Protein AF-A0A9X9LQ85-F1 (afdb_monomer_lite)

Structure (mmCIF, N/CA/C/O backbone):
data_AF-A0A9X9LQ85-F1
#
_entry.id   AF-A0A9X9LQ85-F1
#
loop_
_atom_site.group_PDB
_atom_site.id
_atom_site.type_symbol
_atom_site.label_atom_id
_atom_site.label_alt_id
_atom_site.label_comp_id
_atom_site.label_asym_id
_atom_site.label_entity_id
_atom_site.label_seq_id
_atom_site.pdbx_PDB_ins_code
_atom_site.Cartn_x
_atom_site.Cartn_y
_atom_site.Cartn_z
_atom_site.occupancy
_atom_site.B_iso_or_equiv
_atom_site.auth_seq_id
_atom_site.auth_comp_id
_atom_site.auth_asym_id
_atom_site.auth_atom_id
_atom_site.pdbx_PDB_model_num
ATOM 1 N N . VAL A 1 1 ? -3.847 10.519 14.327 1.00 77.12 1 VAL A N 1
ATOM 2 C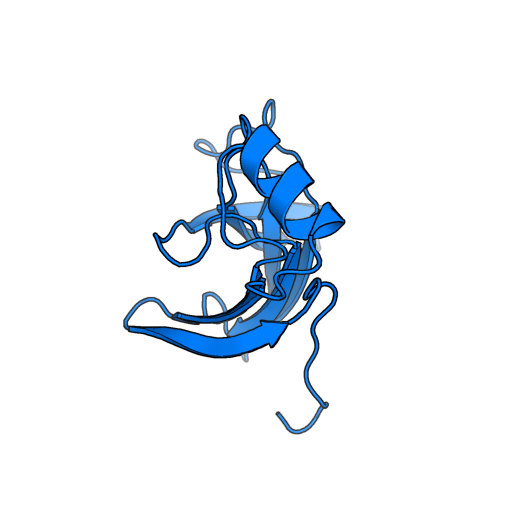 CA . VAL A 1 1 ? -3.578 9.064 14.270 1.00 77.12 1 VAL A CA 1
ATOM 3 C C . VAL A 1 1 ? -3.237 8.595 15.670 1.00 77.12 1 VAL A C 1
ATOM 5 O O . VAL A 1 1 ? -2.527 9.309 16.369 1.00 77.12 1 VAL A O 1
ATOM 8 N N . ILE A 1 2 ? -3.770 7.455 16.096 1.00 85.31 2 ILE A N 1
ATOM 9 C CA . ILE A 1 2 ? -3.487 6.839 17.394 1.00 85.31 2 ILE A CA 1
ATOM 10 C C . ILE A 1 2 ? -2.924 5.427 17.178 1.00 85.31 2 ILE A C 1
ATOM 12 O O . ILE A 1 2 ? -3.292 4.748 16.224 1.00 85.31 2 ILE A O 1
ATOM 16 N N . GLY A 1 3 ? -2.003 5.002 18.041 1.00 75.31 3 GLY A N 1
ATOM 17 C CA . GLY A 1 3 ? -1.308 3.714 17.939 1.00 75.31 3 GLY A CA 1
ATOM 18 C C . GLY A 1 3 ? 0.111 3.828 18.489 1.00 75.31 3 GLY A C 1
ATOM 19 O O . GLY A 1 3 ? 0.890 4.652 18.019 1.00 75.31 3 GLY A O 1
ATOM 20 N N . SER A 1 4 ? 0.449 3.031 19.505 1.00 67.38 4 SER A N 1
ATOM 21 C CA . SER A 1 4 ? 1.708 3.182 20.259 1.00 67.38 4 SER A CA 1
ATOM 22 C C . SER A 1 4 ? 2.966 2.883 19.443 1.00 67.38 4 SER A C 1
ATOM 24 O O . SER A 1 4 ? 4.047 3.332 19.805 1.00 67.38 4 SER A O 1
ATOM 26 N N . ASN A 1 5 ? 2.826 2.119 18.358 1.00 80.06 5 ASN A N 1
ATOM 27 C CA . ASN A 1 5 ? 3.940 1.627 17.548 1.00 80.06 5 ASN A CA 1
ATOM 28 C C . ASN A 1 5 ? 4.008 2.290 16.164 1.00 80.06 5 ASN A C 1
ATOM 30 O O . ASN A 1 5 ? 4.827 1.892 15.339 1.00 80.06 5 ASN A O 1
ATOM 34 N N . PHE A 1 6 ? 3.142 3.270 15.901 1.00 90.56 6 PHE A N 1
ATOM 35 C CA . PHE A 1 6 ? 3.133 4.009 14.649 1.00 90.56 6 PHE A CA 1
ATOM 36 C C . PHE A 1 6 ? 4.014 5.253 14.767 1.00 90.56 6 PHE A C 1
ATOM 38 O O . PHE A 1 6 ? 3.729 6.154 15.559 1.00 90.56 6 PHE A O 1
ATOM 45 N N . ASP A 1 7 ? 5.082 5.307 13.974 1.00 91.19 7 ASP A N 1
ATOM 46 C CA . ASP A 1 7 ? 5.957 6.473 13.923 1.00 91.19 7 ASP A CA 1
ATOM 47 C C . ASP A 1 7 ? 5.321 7.587 13.086 1.00 91.19 7 ASP A C 1
ATOM 49 O O . ASP A 1 7 ? 5.431 7.637 11.863 1.00 91.19 7 ASP A O 1
ATOM 53 N N . GLN A 1 8 ? 4.653 8.510 13.773 1.00 91.31 8 GLN A N 1
ATOM 54 C CA . GLN A 1 8 ? 4.019 9.664 13.138 1.00 91.31 8 GLN A CA 1
ATOM 55 C C . GLN A 1 8 ? 5.030 10.641 12.530 1.00 91.31 8 GLN A C 1
ATOM 57 O O . GLN A 1 8 ? 4.663 11.399 11.638 1.00 91.31 8 GLN A O 1
ATOM 62 N N . SER A 1 9 ? 6.282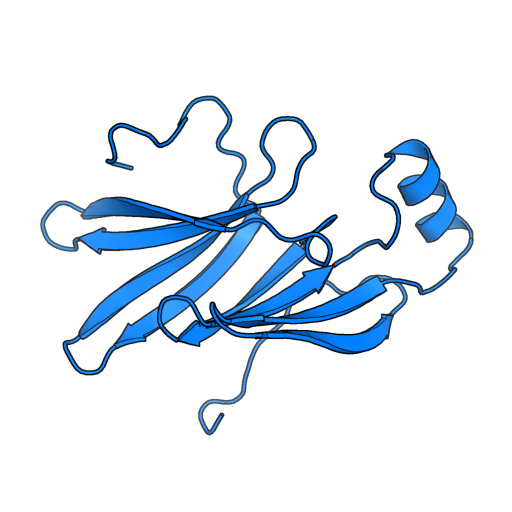 10.652 12.998 1.00 93.44 9 SER A N 1
ATOM 63 C CA . SER A 1 9 ? 7.280 11.625 12.542 1.00 93.44 9 SER A CA 1
ATOM 64 C C . SER A 1 9 ? 7.812 11.325 11.140 1.00 93.44 9 SER A C 1
ATOM 66 O O . SER A 1 9 ? 8.196 12.249 10.426 1.00 93.44 9 SER A O 1
ATOM 68 N N . SER A 1 10 ? 7.781 10.053 10.730 1.00 94.88 10 SER A N 1
ATOM 69 C CA . SER A 1 10 ? 8.165 9.593 9.392 1.00 94.88 10 SER A CA 1
ATOM 70 C C . SER A 1 10 ? 6.965 9.310 8.480 1.00 94.88 10 SER A C 1
ATOM 72 O O . SER A 1 10 ? 7.144 8.797 7.373 1.00 94.88 10 SER A O 1
ATOM 74 N N . PHE A 1 11 ? 5.742 9.645 8.912 1.00 96.31 11 PHE A N 1
ATOM 75 C CA . PHE A 1 11 ? 4.542 9.433 8.109 1.00 96.31 11 PHE A CA 1
ATOM 76 C C . PHE A 1 11 ? 4.507 10.376 6.904 1.00 96.31 11 PHE A C 1
ATOM 78 O O . PHE A 1 11 ? 4.396 11.594 7.038 1.00 96.31 11 PHE A O 1
ATOM 85 N N . ASN A 1 12 ? 4.576 9.781 5.721 1.00 97.50 12 ASN A N 1
ATOM 86 C CA . ASN A 1 12 ? 4.597 10.436 4.426 1.00 97.50 12 ASN A CA 1
ATOM 87 C C . ASN A 1 12 ? 3.576 9.735 3.507 1.00 97.50 12 ASN A C 1
ATOM 89 O O . ASN A 1 12 ? 3.963 8.858 2.726 1.00 97.50 12 ASN A O 1
ATOM 93 N N . PRO A 1 13 ? 2.272 10.031 3.676 1.00 98.00 13 PRO A N 1
ATOM 94 C CA . PRO A 1 13 ? 1.195 9.351 2.965 1.00 98.00 13 PRO A CA 1
ATOM 95 C C . PRO A 1 13 ? 1.157 9.717 1.478 1.00 98.00 13 PRO A C 1
ATOM 97 O O . PRO A 1 13 ? 1.449 10.852 1.103 1.00 98.00 13 PRO A O 1
ATOM 100 N N . HIS A 1 14 ? 0.738 8.761 0.651 1.00 98.38 14 HIS A N 1
ATOM 101 C CA . HIS A 1 14 ? 0.606 8.906 -0.796 1.00 98.38 14 HIS A CA 1
ATOM 102 C C . HIS A 1 14 ? -0.786 8.432 -1.255 1.00 98.38 14 HIS A C 1
ATOM 104 O O . HIS A 1 14 ? -1.771 9.095 -0.930 1.00 98.38 14 HIS A O 1
ATOM 110 N N . GLY A 1 15 ? -0.897 7.311 -1.975 1.00 98.62 15 GLY A N 1
ATOM 111 C CA . GLY A 1 15 ? -2.179 6.700 -2.339 1.00 98.62 15 GLY A CA 1
ATOM 112 C C . GLY A 1 15 ? -2.970 6.143 -1.151 1.00 98.62 15 GLY 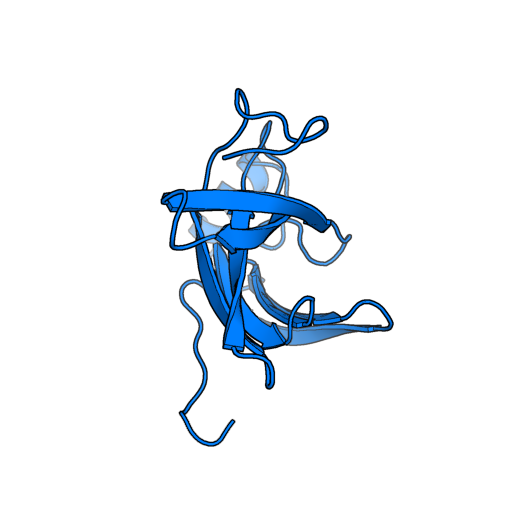A C 1
ATOM 113 O O . GLY A 1 15 ? -2.401 5.794 -0.111 1.00 98.62 15 GLY A O 1
ATOM 114 N N . ILE A 1 16 ? -4.294 6.065 -1.292 1.00 98.81 16 ILE A N 1
ATOM 115 C CA . ILE A 1 16 ? -5.211 5.616 -0.235 1.00 98.81 16 ILE A CA 1
ATOM 116 C C . ILE A 1 16 ? -6.375 4.816 -0.812 1.00 98.81 16 ILE A C 1
ATOM 118 O O . ILE A 1 16 ? -6.873 5.113 -1.891 1.00 98.81 16 ILE A O 1
ATOM 122 N N . SER A 1 17 ? -6.891 3.871 -0.031 1.00 98.88 17 SER A N 1
ATOM 123 C CA . SER A 1 17 ? -8.158 3.202 -0.324 1.00 98.88 17 SER A CA 1
ATOM 124 C C . SER A 1 17 ? -8.898 2.876 0.959 1.00 98.88 17 SER A C 1
ATOM 126 O O . SER A 1 17 ? -8.289 2.603 1.993 1.00 98.88 17 SER A O 1
ATOM 128 N N . THR A 1 18 ? -10.224 2.847 0.886 1.00 98.69 18 THR A N 1
ATOM 129 C CA . THR A 1 18 ? -11.069 2.383 1.987 1.00 98.69 18 THR A CA 1
ATOM 130 C C . THR A 1 18 ? -11.667 1.019 1.690 1.00 98.69 18 THR A C 1
ATOM 132 O O . THR A 1 18 ? -11.912 0.692 0.533 1.00 98.69 18 THR A O 1
ATOM 135 N N . PHE A 1 19 ? -11.956 0.263 2.741 1.00 98.62 19 PHE A N 1
ATOM 136 C CA . PHE A 1 19 ? -12.788 -0.933 2.690 1.00 98.62 19 PHE A CA 1
ATOM 137 C C . PHE A 1 19 ? -13.779 -0.878 3.853 1.00 98.62 19 PHE A C 1
ATOM 139 O O . PHE A 1 19 ? -13.374 -0.638 4.991 1.00 98.62 19 PHE A O 1
ATOM 146 N N . THR A 1 20 ? -15.063 -1.076 3.570 1.00 98.44 20 THR A N 1
ATOM 147 C CA . THR A 1 20 ? -16.107 -1.166 4.595 1.00 98.44 20 THR A CA 1
ATOM 148 C C . THR A 1 20 ? -16.491 -2.626 4.744 1.00 98.44 20 THR A C 1
ATOM 150 O O . THR A 1 20 ? -16.949 -3.238 3.782 1.00 98.44 20 THR A O 1
ATOM 153 N N . ASP A 1 21 ? -16.269 -3.173 5.933 1.00 97.19 21 ASP A N 1
ATOM 154 C CA . ASP A 1 21 ? -16.586 -4.565 6.242 1.00 97.19 21 ASP A CA 1
ATOM 155 C C . ASP A 1 21 ? -18.087 -4.749 6.535 1.00 97.19 21 ASP A C 1
ATOM 157 O O . ASP A 1 21 ? -18.830 -3.777 6.696 1.00 97.19 21 ASP A O 1
ATOM 161 N N . GLU A 1 22 ? -18.547 -5.997 6.619 1.00 97.12 22 GLU A N 1
ATOM 162 C CA . GLU A 1 22 ? -19.961 -6.338 6.846 1.00 97.12 22 GLU A CA 1
ATOM 163 C C . GLU A 1 22 ? -20.513 -5.765 8.165 1.00 97.12 22 GLU A C 1
ATOM 165 O O . GLU A 1 22 ? -21.705 -5.475 8.281 1.00 97.12 22 GLU A O 1
ATOM 170 N N . ASP A 1 23 ? -19.643 -5.560 9.158 1.00 97.19 23 ASP A N 1
ATOM 171 C CA . ASP A 1 23 ? -19.977 -4.952 10.449 1.00 97.19 23 ASP A CA 1
ATOM 172 C C . ASP A 1 23 ? -19.978 -3.407 10.424 1.00 97.19 23 ASP A C 1
ATOM 174 O O . ASP A 1 23 ? -20.175 -2.772 11.461 1.00 97.19 23 ASP A O 1
ATOM 178 N N . ASN A 1 24 ? -19.811 -2.796 9.245 1.00 97.38 24 ASN A N 1
ATOM 179 C CA . ASN A 1 24 ? -19.610 -1.362 9.007 1.00 97.38 24 ASN A CA 1
ATOM 180 C C . ASN A 1 24 ? -18.296 -0.792 9.566 1.00 97.38 24 ASN A C 1
ATOM 182 O O . ASN A 1 24 ? -18.118 0.429 9.592 1.00 97.38 24 ASN A O 1
ATOM 186 N N . THR A 1 25 ? -17.343 -1.631 9.983 1.00 98.25 25 THR A N 1
ATOM 187 C CA . THR A 1 25 ? -15.992 -1.158 10.283 1.00 98.25 25 THR A CA 1
ATOM 188 C C . THR A 1 25 ? -15.368 -0.601 9.004 1.00 98.25 25 THR A C 1
ATOM 190 O O . THR A 1 25 ? -15.244 -1.291 7.993 1.00 98.25 25 THR A O 1
ATOM 193 N N . VAL A 1 26 ? -14.941 0.662 9.059 1.00 98.62 26 VAL A N 1
ATOM 194 C CA . VAL A 1 26 ? -14.226 1.316 7.962 1.00 98.62 26 VAL A CA 1
ATOM 195 C C . VAL A 1 26 ? -12.727 1.159 8.175 1.00 98.62 26 VAL A C 1
ATOM 197 O O . VAL A 1 26 ? -12.152 1.686 9.134 1.00 98.62 26 VAL A O 1
ATOM 200 N N . TYR A 1 27 ? -12.091 0.455 7.250 1.00 98.69 27 TYR A N 1
ATOM 201 C CA . TYR A 1 27 ? -10.647 0.367 7.137 1.00 98.69 27 TYR A CA 1
ATOM 202 C C . TYR A 1 27 ? -10.146 1.402 6.137 1.00 98.69 27 TYR A C 1
ATOM 204 O O . TYR A 1 27 ? -10.713 1.564 5.058 1.00 98.69 27 TYR A O 1
ATOM 212 N N . LEU A 1 28 ? -9.069 2.090 6.497 1.00 98.75 28 LEU A N 1
ATOM 213 C CA . LEU A 1 28 ? -8.323 2.976 5.616 1.00 98.75 28 LEU A CA 1
ATOM 214 C C . LEU A 1 28 ? -6.932 2.381 5.433 1.00 98.75 28 LEU A C 1
ATOM 216 O O . LEU A 1 28 ? -6.180 2.249 6.397 1.00 98.75 28 LEU A O 1
ATOM 220 N N . LEU A 1 29 ? -6.594 2.037 4.199 1.00 98.81 29 LEU A N 1
ATOM 221 C CA . LEU A 1 29 ? -5.259 1.618 3.815 1.00 98.81 29 LEU A CA 1
ATOM 222 C C . LEU A 1 29 ? -4.560 2.814 3.170 1.00 98.81 29 LEU A C 1
ATOM 224 O O . LEU A 1 29 ? -5.144 3.502 2.332 1.00 98.81 29 LEU A O 1
ATOM 228 N N . VAL A 1 30 ? -3.318 3.070 3.570 1.00 98.81 30 VAL A N 1
ATOM 229 C CA . VAL A 1 30 ? -2.546 4.237 3.124 1.00 98.81 30 VAL A CA 1
ATOM 230 C C . VAL A 1 30 ? -1.169 3.795 2.668 1.00 98.81 30 VAL A C 1
ATOM 232 O O . VAL A 1 30 ? -0.407 3.243 3.459 1.00 98.81 30 VAL A O 1
ATOM 235 N N . VAL A 1 31 ? -0.818 4.071 1.417 1.00 98.81 31 VAL A N 1
ATOM 236 C CA . VAL A 1 31 ? 0.571 4.001 0.960 1.00 98.81 31 VAL A CA 1
ATOM 237 C C . VAL A 1 31 ? 1.381 5.043 1.723 1.00 98.81 31 VAL A C 1
ATOM 239 O O . VAL A 1 31 ? 0.979 6.200 1.822 1.00 98.81 31 VAL A O 1
ATOM 242 N N . ASN A 1 32 ? 2.521 4.639 2.272 1.00 98.50 32 ASN A N 1
ATOM 243 C CA . ASN A 1 32 ? 3.382 5.487 3.082 1.00 98.50 32 ASN A CA 1
ATOM 244 C C . ASN A 1 32 ? 4.853 5.313 2.676 1.00 98.50 32 ASN A C 1
ATOM 246 O O . ASN A 1 32 ? 5.292 4.206 2.347 1.00 98.50 32 ASN A O 1
ATOM 250 N N . HIS A 1 33 ? 5.622 6.403 2.735 1.00 97.19 33 HIS A N 1
ATOM 251 C CA . HIS A 1 33 ? 7.025 6.437 2.317 1.00 97.19 33 HIS A CA 1
ATOM 252 C C . HIS A 1 33 ? 8.013 6.881 3.412 1.00 97.19 33 HIS A C 1
ATOM 254 O O . HIS A 1 33 ? 8.677 7.915 3.257 1.00 97.19 33 HIS A O 1
ATOM 260 N N . PRO A 1 34 ? 8.158 6.119 4.512 1.00 95.75 34 PRO A N 1
ATOM 261 C CA . PRO A 1 34 ? 9.101 6.452 5.573 1.00 95.75 34 PRO A CA 1
ATOM 262 C C . PRO A 1 34 ? 10.537 6.148 5.123 1.00 95.75 34 PRO A C 1
ATOM 264 O O . PRO A 1 34 ? 10.831 5.042 4.660 1.00 95.75 34 PRO A O 1
ATOM 267 N N . ASP A 1 35 ? 11.449 7.110 5.268 1.00 91.00 35 ASP A N 1
ATOM 268 C CA . ASP A 1 35 ? 12.887 6.957 4.981 1.00 91.00 35 ASP A CA 1
ATOM 269 C C . ASP A 1 35 ? 13.200 6.302 3.618 1.00 91.00 35 ASP A C 1
ATOM 271 O O . ASP A 1 35 ? 14.002 5.367 3.530 1.00 91.00 35 ASP A O 1
ATOM 275 N N . PHE A 1 36 ? 12.545 6.766 2.546 1.00 86.50 36 PHE A N 1
ATOM 276 C CA . PHE A 1 36 ? 12.679 6.245 1.171 1.00 86.50 36 PHE A CA 1
ATOM 277 C C . PHE A 1 36 ? 12.245 4.782 0.967 1.00 86.50 36 PHE A C 1
ATOM 279 O O . PHE A 1 36 ? 12.547 4.191 -0.073 1.00 86.50 36 PHE A O 1
ATOM 286 N N . LYS A 1 37 ? 11.545 4.183 1.933 1.00 93.62 37 LYS A N 1
ATOM 287 C CA . LYS A 1 37 ? 10.894 2.872 1.787 1.00 93.62 37 LYS A CA 1
ATOM 288 C C . LYS A 1 37 ? 9.459 3.061 1.299 1.00 93.62 37 LYS A C 1
ATOM 290 O O . LYS A 1 37 ? 8.974 4.183 1.228 1.00 93.62 37 LYS A O 1
ATOM 295 N N . SER A 1 38 ? 8.782 1.958 1.003 1.00 96.94 38 SER A N 1
ATOM 296 C CA . SER A 1 38 ? 7.345 1.939 0.727 1.00 96.94 38 SER A CA 1
ATOM 297 C C . SER A 1 38 ? 6.664 0.940 1.651 1.00 96.94 38 SER A C 1
ATOM 299 O O . SER A 1 38 ? 7.171 -0.166 1.874 1.00 96.94 38 SER A O 1
ATOM 301 N N . THR A 1 39 ? 5.542 1.347 2.226 1.00 98.06 39 THR A N 1
ATOM 302 C CA . THR A 1 39 ? 4.720 0.546 3.134 1.00 98.06 39 THR A CA 1
ATOM 303 C C . THR A 1 39 ? 3.244 0.797 2.833 1.00 98.06 39 THR A C 1
ATOM 305 O O . THR A 1 39 ? 2.899 1.797 2.205 1.00 98.06 39 THR A O 1
ATOM 308 N N . VAL A 1 40 ? 2.372 -0.107 3.278 1.00 98.62 40 VAL A N 1
ATOM 309 C CA . VAL A 1 40 ? 0.936 0.178 3.399 1.00 98.62 40 VAL A CA 1
ATOM 310 C C . VAL A 1 40 ? 0.583 0.176 4.876 1.00 98.62 40 VAL A C 1
ATOM 312 O O . VAL A 1 40 ? 0.816 -0.808 5.574 1.00 98.62 40 VAL A O 1
ATOM 315 N N . GLU A 1 41 ? 0.046 1.279 5.365 1.00 98.44 41 GLU A N 1
ATOM 316 C CA . GLU A 1 41 ? -0.431 1.419 6.732 1.00 98.44 41 GLU A CA 1
ATOM 317 C C . GLU A 1 41 ? -1.928 1.124 6.766 1.00 98.44 41 GLU A C 1
ATOM 319 O O . GLU A 1 41 ? -2.712 1.774 6.076 1.00 98.44 41 GLU A O 1
ATOM 324 N N . LEU A 1 42 ? -2.319 0.135 7.564 1.00 98.31 42 LEU A N 1
ATOM 325 C CA . LEU A 1 42 ? -3.712 -0.190 7.820 1.00 98.31 42 LEU A CA 1
ATOM 326 C C . LEU A 1 42 ? -4.193 0.566 9.051 1.00 98.31 42 LEU A C 1
ATOM 328 O O . LEU A 1 42 ? -3.647 0.402 10.147 1.00 98.31 42 LEU A O 1
ATOM 332 N N . PHE A 1 43 ? -5.275 1.312 8.883 1.00 98.38 43 PHE A N 1
ATOM 333 C CA . PHE A 1 43 ? -5.984 1.980 9.958 1.00 98.38 43 PHE A CA 1
ATOM 334 C C . PHE A 1 43 ? -7.428 1.497 10.045 1.00 98.38 43 PHE A C 1
ATOM 336 O O . PHE A 1 43 ? -8.068 1.233 9.031 1.00 98.38 43 PHE A O 1
ATOM 343 N N . LYS A 1 44 ? -7.968 1.471 11.262 1.00 98.12 44 LYS A N 1
ATOM 344 C CA . LYS A 1 44 ? -9.411 1.517 11.500 1.00 98.12 44 LYS A CA 1
ATOM 345 C C . LYS A 1 44 ? -9.819 2.969 11.723 1.00 98.12 44 LYS A C 1
ATOM 347 O O . LYS A 1 44 ? -9.227 3.654 12.559 1.00 98.12 44 LYS A O 1
ATOM 352 N N . PHE A 1 45 ? -10.820 3.438 10.990 1.00 98.38 45 PHE A N 1
ATOM 353 C CA . PHE A 1 45 ? -11.409 4.752 11.216 1.00 98.38 45 PHE A CA 1
ATOM 354 C C . PHE A 1 45 ? -12.380 4.697 12.398 1.00 98.38 45 PHE A C 1
ATOM 356 O O . PHE A 1 45 ? -13.215 3.796 12.486 1.00 98.38 45 PHE A O 1
ATOM 363 N N . GLN A 1 46 ? -12.245 5.648 13.321 1.00 97.69 46 GLN A N 1
ATOM 364 C CA . GLN A 1 46 ? -13.144 5.816 14.458 1.00 97.69 46 GLN A CA 1
ATOM 365 C C . GLN A 1 46 ? -13.872 7.152 14.308 1.00 97.69 46 GLN A C 1
ATOM 367 O O . GLN A 1 46 ? -13.274 8.221 14.469 1.00 97.69 46 GLN A O 1
ATOM 372 N N . GLU A 1 47 ? -15.145 7.082 13.918 1.00 96.19 47 GLU A N 1
ATOM 373 C CA . GLU A 1 47 ? -15.933 8.249 13.516 1.00 96.19 47 GLU A CA 1
ATOM 374 C C . GLU A 1 47 ? -16.189 9.215 14.679 1.00 96.19 47 GLU A C 1
ATOM 376 O O . GLU A 1 47 ? -15.992 10.423 14.521 1.00 96.19 47 GLU A O 1
ATOM 381 N N . G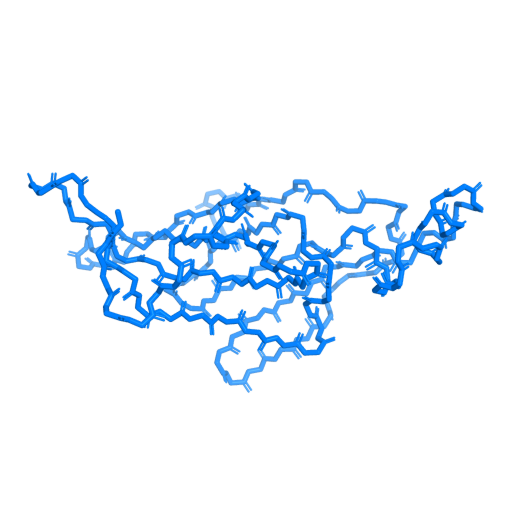LU A 1 48 ? -16.560 8.692 15.853 1.00 96.88 48 GLU A N 1
ATOM 382 C CA . GLU A 1 48 ? -16.870 9.497 17.041 1.00 96.88 48 GLU A CA 1
ATOM 383 C C . GLU A 1 48 ? -15.661 10.334 17.485 1.00 96.88 48 GLU A C 1
ATOM 385 O O . GLU A 1 48 ? -15.774 11.538 17.729 1.00 96.88 48 GLU A O 1
ATOM 390 N N . GLU A 1 49 ? -14.477 9.723 17.518 1.00 96.81 49 GLU A N 1
ATOM 391 C CA . GLU A 1 49 ? -13.225 10.367 17.910 1.00 96.81 49 GLU A CA 1
ATOM 392 C C . GLU A 1 49 ? -12.541 11.120 16.761 1.00 96.81 49 GLU A C 1
ATOM 394 O O . GLU A 1 49 ? -11.533 11.795 16.988 1.00 96.81 49 GLU A O 1
ATOM 399 N N . LYS A 1 50 ? -13.052 10.996 15.526 1.00 96.44 50 LYS A N 1
ATOM 400 C CA . LYS A 1 50 ? -12.413 11.482 14.289 1.00 96.44 50 LYS A CA 1
ATOM 401 C C . LYS A 1 50 ? -10.947 11.065 14.210 1.00 96.44 50 LYS A C 1
ATOM 403 O O . LYS A 1 50 ? -10.056 11.867 13.914 1.00 96.44 50 LYS A O 1
ATOM 408 N N . SER A 1 51 ? -10.694 9.803 14.529 1.00 96.50 51 SER A N 1
ATOM 409 C CA . SER A 1 51 ? -9.350 9.274 14.691 1.00 96.50 51 SER A CA 1
ATOM 410 C C . SER A 1 51 ? -9.093 8.105 13.739 1.00 96.50 51 SER A C 1
ATOM 412 O O . SER A 1 51 ? -10.003 7.478 13.197 1.00 96.50 51 SER A O 1
ATOM 414 N N . LEU A 1 52 ? -7.810 7.844 13.503 1.00 97.75 52 LEU A N 1
ATOM 415 C CA . LEU A 1 52 ? -7.336 6.683 12.762 1.00 97.75 52 LEU A CA 1
ATOM 416 C C . LEU A 1 52 ? -6.516 5.845 13.729 1.00 97.75 52 LEU A C 1
ATOM 418 O O . LEU A 1 52 ? -5.453 6.297 14.167 1.00 97.75 52 LEU A O 1
ATOM 422 N N . LEU A 1 53 ? -7.018 4.661 14.066 1.00 97.31 53 LEU A N 1
ATOM 423 C CA . LEU A 1 53 ? -6.316 3.673 14.871 1.00 97.31 53 LEU A CA 1
ATOM 424 C C . LEU A 1 53 ? -5.418 2.847 13.960 1.00 97.31 53 LEU A C 1
ATOM 426 O O . LEU A 1 53 ? -5.916 2.074 13.146 1.00 97.31 53 LEU A O 1
ATOM 430 N N . HIS A 1 54 ? -4.102 3.005 14.089 1.00 98.00 54 HIS A N 1
ATOM 431 C CA . HIS A 1 54 ? -3.142 2.180 13.358 1.00 98.00 54 HIS A CA 1
ATOM 432 C C . HIS A 1 54 ? -3.216 0.737 13.848 1.00 98.00 54 HIS A C 1
ATOM 434 O O . HIS A 1 54 ? -3.131 0.479 15.049 1.00 98.00 54 HIS A O 1
ATOM 440 N N . LEU A 1 55 ? -3.379 -0.189 12.909 1.00 96.94 55 LEU A N 1
ATOM 441 C CA . LEU A 1 55 ? -3.464 -1.620 13.182 1.00 96.94 55 LEU A CA 1
ATOM 442 C C . LEU A 1 55 ? -2.198 -2.348 12.740 1.00 96.94 55 LEU A C 1
ATOM 444 O O . LEU A 1 55 ? -1.733 -3.254 13.433 1.00 96.94 55 LEU A O 1
ATOM 448 N N . LYS A 1 56 ? -1.651 -1.985 11.573 1.00 96.69 56 LYS A N 1
ATOM 449 C CA . LYS A 1 56 ? -0.574 -2.752 10.945 1.00 96.69 56 LYS A CA 1
ATOM 450 C C . LYS A 1 56 ? 0.210 -1.931 9.933 1.00 96.69 56 LYS A C 1
ATOM 452 O O . LYS A 1 56 ? -0.361 -1.173 9.160 1.00 96.69 56 LYS A O 1
ATOM 457 N N . THR A 1 57 ? 1.516 -2.174 9.883 1.00 97.44 57 THR A N 1
ATOM 458 C CA . THR A 1 57 ? 2.381 -1.756 8.775 1.00 97.44 57 THR A CA 1
ATOM 459 C C . THR A 1 57 ? 2.675 -2.964 7.896 1.00 97.44 57 THR A C 1
ATOM 461 O O . THR A 1 57 ? 3.320 -3.922 8.332 1.00 97.44 57 THR A O 1
ATOM 464 N N . ILE A 1 58 ? 2.224 -2.921 6.650 1.00 98.06 58 ILE A N 1
ATOM 465 C CA . ILE A 1 58 ? 2.408 -3.967 5.650 1.00 98.06 58 ILE A CA 1
ATOM 466 C C . ILE A 1 58 ? 3.623 -3.629 4.788 1.00 98.06 58 ILE A C 1
ATOM 468 O O . ILE A 1 58 ? 3.766 -2.522 4.268 1.00 98.06 58 ILE A O 1
ATOM 472 N N . LYS A 1 59 ? 4.516 -4.610 4.642 1.00 97.19 59 LYS A N 1
ATOM 473 C CA . LYS A 1 59 ? 5.716 -4.544 3.801 1.00 97.19 59 LYS A CA 1
ATOM 474 C C . LYS A 1 59 ? 5.872 -5.867 3.080 1.00 97.19 59 LYS A C 1
ATOM 476 O O . LYS A 1 59 ? 5.635 -6.924 3.663 1.00 97.19 59 LYS A O 1
ATOM 481 N N . HIS A 1 60 ? 6.325 -5.825 1.836 1.00 98.00 60 HIS A N 1
ATOM 482 C CA . HIS A 1 60 ? 6.646 -7.035 1.095 1.00 98.00 60 HIS A CA 1
ATOM 483 C C . HIS A 1 60 ? 7.691 -6.741 0.018 1.00 98.00 60 HIS A C 1
ATOM 485 O O . HIS A 1 60 ? 7.776 -5.625 -0.485 1.00 98.00 60 HIS A O 1
ATOM 491 N N . LYS A 1 61 ? 8.461 -7.758 -0.384 1.00 97.31 61 LYS A N 1
ATOM 492 C CA . LYS A 1 61 ? 9.486 -7.630 -1.438 1.00 97.31 61 LYS A CA 1
ATOM 493 C C . LYS A 1 61 ? 8.926 -7.219 -2.810 1.00 97.31 61 LYS A C 1
ATOM 495 O O . LYS A 1 61 ? 9.679 -6.730 -3.637 1.00 97.31 61 LYS A O 1
ATOM 500 N N . LEU A 1 62 ? 7.627 -7.441 -3.036 1.00 98.31 62 LEU A N 1
ATOM 501 C CA . LEU A 1 62 ? 6.891 -7.047 -4.250 1.00 98.31 62 LEU A CA 1
ATOM 502 C C . LEU A 1 62 ? 6.167 -5.694 -4.104 1.00 98.31 62 LEU A C 1
ATOM 504 O O . LEU A 1 62 ? 5.365 -5.338 -4.957 1.00 98.31 62 LEU A O 1
ATOM 508 N N . LEU A 1 63 ? 6.421 -4.958 -3.017 1.00 98.12 63 LEU A N 1
ATOM 509 C CA . LEU A 1 63 ? 5.893 -3.610 -2.775 1.00 98.12 63 LEU A CA 1
ATOM 510 C C . LEU A 1 63 ? 7.022 -2.555 -2.639 1.00 98.12 63 LEU A C 1
ATOM 512 O O . LEU A 1 63 ? 6.996 -1.770 -1.690 1.00 98.12 63 LEU A O 1
ATOM 516 N N . PRO A 1 64 ? 8.076 -2.560 -3.483 1.00 96.00 64 PRO A N 1
ATOM 517 C CA . PRO A 1 64 ? 9.221 -1.665 -3.319 1.00 96.00 64 PRO A CA 1
ATOM 518 C C . PRO A 1 64 ? 8.908 -0.176 -3.543 1.00 96.00 64 PRO A C 1
ATOM 520 O O . PRO A 1 64 ? 9.487 0.664 -2.850 1.00 96.00 64 PRO A O 1
ATOM 523 N N . ASN A 1 65 ? 8.017 0.165 -4.480 1.00 96.94 65 ASN A N 1
ATOM 524 C CA . ASN A 1 65 ? 7.776 1.542 -4.941 1.00 96.94 65 ASN A CA 1
ATOM 525 C C . ASN A 1 65 ? 6.284 1.791 -5.154 1.00 96.94 65 ASN A C 1
ATOM 527 O O . ASN A 1 65 ? 5.833 1.989 -6.276 1.00 96.94 65 ASN A O 1
ATOM 531 N N . LEU A 1 66 ? 5.510 1.700 -4.079 1.00 98.44 66 LEU A N 1
ATOM 532 C CA . LEU A 1 66 ? 4.063 1.835 -4.169 1.00 98.44 66 LEU A CA 1
ATOM 533 C C . LEU A 1 66 ? 3.650 3.240 -4.604 1.00 98.44 66 LEU A C 1
ATOM 535 O O . LEU A 1 66 ? 4.187 4.217 -4.093 1.00 98.44 66 LEU A O 1
ATOM 539 N N . ASN A 1 67 ? 2.663 3.332 -5.488 1.00 98.75 67 ASN A N 1
ATOM 540 C CA . ASN A 1 67 ? 2.050 4.603 -5.847 1.00 98.75 67 ASN A CA 1
ATOM 541 C C . ASN A 1 67 ? 0.652 4.715 -5.235 1.00 98.75 67 ASN A C 1
ATOM 543 O O . ASN A 1 67 ? 0.417 5.558 -4.369 1.00 98.75 67 ASN A O 1
ATOM 547 N N . ASP A 1 68 ? -0.230 3.791 -5.612 1.00 98.88 68 ASP A N 1
ATOM 548 C CA . ASP A 1 68 ? -1.608 3.744 -5.143 1.00 98.88 68 ASP A CA 1
ATOM 549 C C . ASP A 1 68 ? -2.086 2.307 -4.908 1.00 98.88 68 ASP A C 1
ATOM 551 O O . ASP A 1 68 ? -1.429 1.330 -5.293 1.00 98.88 68 ASP A O 1
ATOM 555 N N . ILE A 1 69 ? -3.228 2.178 -4.237 1.00 98.88 69 ILE A N 1
ATOM 556 C CA . ILE A 1 69 ? -3.853 0.896 -3.916 1.00 98.88 69 ILE A CA 1
ATOM 557 C C . ILE A 1 69 ? -5.364 0.942 -4.112 1.00 98.88 69 ILE A C 1
ATOM 559 O O . ILE A 1 69 ? -5.990 1.983 -3.971 1.00 98.88 69 ILE A O 1
ATOM 563 N N . VAL A 1 70 ? -5.962 -0.226 -4.335 1.00 98.88 70 VAL A N 1
ATOM 564 C CA . VAL A 1 70 ? -7.405 -0.442 -4.201 1.00 98.88 70 VAL A CA 1
ATOM 565 C C . VAL A 1 70 ? -7.648 -1.621 -3.268 1.00 98.88 70 VAL A C 1
ATOM 567 O O . VAL A 1 70 ? -7.158 -2.730 -3.495 1.00 98.88 70 VAL A O 1
ATOM 570 N N . ALA A 1 71 ? -8.362 -1.361 -2.177 1.00 98.75 71 ALA A N 1
ATOM 571 C CA . ALA A 1 71 ? -8.663 -2.343 -1.149 1.00 98.75 71 ALA A CA 1
ATOM 572 C C . ALA A 1 71 ? -9.850 -3.221 -1.565 1.00 98.75 71 ALA A C 1
ATOM 574 O O . ALA A 1 71 ? -10.890 -2.726 -1.988 1.00 98.75 71 ALA A O 1
ATOM 575 N N . VAL A 1 72 ? -9.687 -4.531 -1.398 1.00 98.38 72 VAL A N 1
ATOM 576 C CA . VAL A 1 72 ? -10.711 -5.564 -1.646 1.00 98.38 72 VAL A CA 1
ATOM 577 C C . VAL A 1 72 ? -10.989 -6.400 -0.388 1.00 98.38 72 VAL A C 1
ATOM 579 O O . VAL A 1 72 ? -11.618 -7.450 -0.440 1.00 98.38 72 VAL A O 1
ATOM 582 N N . GLY A 1 73 ? -10.482 -5.940 0.757 1.00 98.00 73 GLY A N 1
ATOM 583 C CA . GLY A 1 73 ? -10.668 -6.512 2.085 1.00 98.00 73 GLY A CA 1
ATOM 584 C C . GLY A 1 73 ? -9.862 -5.727 3.129 1.00 98.00 73 GLY A C 1
ATOM 585 O O . GLY A 1 73 ? -9.071 -4.858 2.752 1.00 98.00 73 GLY A O 1
ATOM 586 N N . PRO A 1 74 ? -9.973 -6.054 4.432 1.00 96.69 74 PRO A N 1
ATOM 587 C CA . PRO A 1 74 ? -9.285 -5.306 5.493 1.00 96.69 74 PRO A CA 1
ATOM 588 C C . PRO A 1 74 ? -7.756 -5.303 5.350 1.00 96.69 74 PRO A C 1
ATOM 590 O O . PRO A 1 74 ? -7.094 -4.314 5.634 1.00 96.69 74 PRO A O 1
ATOM 593 N N . GLU A 1 75 ? -7.190 -6.413 4.871 1.00 96.94 75 GLU A N 1
ATOM 594 C CA . GLU A 1 75 ? -5.757 -6.586 4.589 1.00 96.94 75 GLU A CA 1
ATOM 595 C C . GLU A 1 75 ? -5.506 -7.135 3.171 1.00 96.94 75 GLU A C 1
ATOM 597 O O . GLU A 1 75 ? -4.493 -7.790 2.925 1.00 96.94 75 GLU A O 1
ATOM 602 N N . HIS A 1 76 ? -6.436 -6.896 2.239 1.00 98.62 76 HIS A N 1
ATOM 603 C CA . HIS A 1 76 ? -6.370 -7.389 0.859 1.00 98.62 76 HIS A CA 1
ATOM 604 C C . HIS A 1 76 ? -6.460 -6.218 -0.111 1.00 98.62 76 HIS A C 1
ATOM 606 O O . HIS A 1 76 ? -7.368 -5.395 0.002 1.00 98.62 76 HIS A O 1
ATOM 612 N N . PHE A 1 77 ? -5.531 -6.126 -1.058 1.00 98.81 77 PHE A N 1
ATOM 613 C CA . PHE A 1 77 ? -5.505 -5.012 -2.003 1.00 98.81 77 PHE A CA 1
ATOM 614 C C . PHE A 1 77 ? -4.722 -5.339 -3.271 1.00 98.81 77 PHE A C 1
ATOM 616 O O . PHE A 1 77 ? -3.827 -6.187 -3.276 1.00 98.81 77 PHE A O 1
ATOM 623 N N . TYR A 1 78 ? -5.028 -4.604 -4.335 1.00 98.88 78 TYR A N 1
ATOM 624 C CA . TYR A 1 78 ? -4.134 -4.453 -5.477 1.00 98.88 78 TYR A CA 1
ATOM 625 C C . TYR A 1 78 ? -3.340 -3.165 -5.308 1.00 98.88 78 TYR A C 1
ATOM 627 O O . TYR A 1 78 ? -3.882 -2.167 -4.840 1.00 98.88 78 TYR A O 1
ATOM 635 N N . ALA A 1 79 ? -2.066 -3.190 -5.674 1.00 98.88 79 ALA A N 1
ATOM 636 C CA . ALA A 1 79 ? -1.178 -2.044 -5.577 1.00 98.88 79 ALA A CA 1
ATOM 637 C C . ALA A 1 79 ? -0.408 -1.837 -6.872 1.00 98.88 79 ALA A C 1
ATOM 639 O O . ALA A 1 79 ? 0.039 -2.802 -7.498 1.00 98.88 79 ALA A O 1
ATOM 640 N N . THR A 1 80 ? -0.203 -0.581 -7.240 1.00 98.88 80 THR A N 1
ATOM 641 C CA . THR A 1 80 ? 0.706 -0.192 -8.315 1.00 98.88 80 THR A CA 1
ATOM 642 C C . THR A 1 80 ? 2.092 0.050 -7.742 1.00 98.88 80 THR A C 1
ATOM 644 O O . THR A 1 80 ? 2.253 0.759 -6.751 1.00 98.88 80 THR A O 1
ATOM 647 N N . ASN A 1 81 ? 3.109 -0.549 -8.360 1.00 98.69 81 ASN A N 1
ATOM 648 C CA . ASN A 1 81 ? 4.487 -0.123 -8.174 1.00 98.69 81 ASN A CA 1
ATOM 649 C C . ASN A 1 81 ? 4.872 0.767 -9.351 1.00 98.69 81 ASN A C 1
ATOM 651 O O . ASN A 1 81 ? 4.969 0.252 -10.463 1.00 98.69 81 ASN A O 1
ATOM 655 N N . ASP A 1 82 ? 5.108 2.060 -9.134 1.00 98.06 82 ASP A N 1
ATOM 656 C CA . ASP A 1 82 ? 5.401 3.007 -10.225 1.00 98.06 82 ASP A CA 1
ATOM 657 C C . ASP A 1 82 ? 6.791 2.821 -10.849 1.00 98.06 82 ASP A C 1
ATOM 659 O O . ASP A 1 82 ? 7.024 3.253 -11.973 1.00 98.06 82 ASP A O 1
ATOM 663 N N . HIS A 1 83 ? 7.685 2.118 -10.153 1.00 98.06 83 HIS A N 1
ATOM 664 C CA . HIS A 1 83 ? 9.008 1.735 -10.637 1.00 98.06 83 HIS A CA 1
ATOM 665 C C . HIS A 1 83 ? 9.377 0.325 -10.178 1.00 98.06 83 HIS A C 1
ATOM 667 O O . HIS A 1 83 ? 8.999 -0.129 -9.090 1.00 98.06 83 HIS A O 1
ATOM 673 N N . TYR A 1 84 ? 10.238 -0.333 -10.944 1.00 96.94 84 TYR A N 1
ATOM 674 C CA . TYR A 1 84 ? 10.889 -1.571 -10.546 1.00 96.94 84 TYR A CA 1
ATOM 675 C C . TYR A 1 84 ? 12.052 -1.327 -9.574 1.00 96.94 84 TYR A C 1
ATOM 677 O O . TYR A 1 84 ? 12.177 -2.013 -8.554 1.00 96.94 84 TYR A O 1
ATOM 685 N N . PHE A 1 85 ? 12.919 -0.349 -9.854 1.00 96.25 85 PHE A N 1
ATOM 686 C CA . PHE A 1 85 ? 14.108 -0.118 -9.032 1.00 96.25 85 PHE A CA 1
ATOM 687 C C . PHE A 1 85 ? 13.794 0.631 -7.735 1.00 96.25 85 PHE A C 1
ATOM 689 O O . PHE A 1 85 ? 13.034 1.584 -7.727 1.00 96.25 85 PHE A O 1
ATOM 696 N N . VAL A 1 86 ? 14.425 0.263 -6.617 1.00 94.00 86 VAL A N 1
ATOM 697 C CA . VAL A 1 86 ? 14.306 1.018 -5.344 1.00 94.00 86 VAL A CA 1
ATOM 698 C C . VAL A 1 86 ? 15.291 2.189 -5.287 1.00 94.00 86 VAL A C 1
ATOM 700 O O . VAL A 1 86 ? 15.028 3.218 -4.667 1.00 94.00 86 VAL A O 1
ATOM 703 N N . ASN A 1 87 ? 16.461 2.043 -5.917 1.00 94.25 87 ASN A N 1
ATOM 704 C CA . ASN A 1 87 ? 17.492 3.074 -5.892 1.00 94.25 87 ASN A CA 1
ATOM 705 C C . ASN A 1 87 ? 17.006 4.330 -6.654 1.00 94.25 87 ASN A C 1
ATOM 707 O O . ASN A 1 87 ? 16.695 4.211 -7.840 1.00 94.25 87 ASN A O 1
ATOM 711 N N . PRO A 1 88 ? 17.002 5.530 -6.039 1.00 91.88 88 PRO A N 1
ATOM 712 C CA . PRO A 1 88 ? 16.474 6.744 -6.670 1.00 91.88 88 PRO A CA 1
ATOM 713 C C . PRO A 1 88 ? 17.128 7.115 -8.010 1.00 91.88 88 PRO A C 1
ATOM 715 O O . PRO A 1 88 ? 16.451 7.610 -8.912 1.00 91.88 88 PRO A O 1
ATOM 718 N N . TYR A 1 89 ? 18.431 6.855 -8.165 1.00 94.69 89 TYR A N 1
ATOM 719 C CA . TYR A 1 89 ? 19.137 7.117 -9.419 1.00 94.69 89 TYR A CA 1
ATOM 720 C C . TYR A 1 89 ? 18.697 6.145 -10.514 1.00 94.69 89 TYR A C 1
ATOM 722 O O . TYR A 1 89 ? 18.463 6.567 -11.643 1.00 94.69 89 TYR A O 1
ATOM 730 N N . LEU A 1 90 ? 18.538 4.860 -10.183 1.00 96.38 90 LEU A N 1
ATOM 731 C CA . LEU A 1 90 ? 18.049 3.863 -11.137 1.00 96.38 90 LEU A CA 1
ATOM 732 C C . LEU A 1 90 ? 16.582 4.096 -11.512 1.00 96.38 90 LEU A C 1
ATOM 734 O O . LEU A 1 90 ? 16.263 3.954 -12.683 1.00 96.38 90 LEU A O 1
ATOM 738 N N . ARG A 1 91 ? 15.728 4.538 -10.577 1.00 94.69 91 ARG A N 1
ATOM 739 C CA . ARG A 1 91 ? 14.347 4.965 -10.884 1.00 94.69 91 ARG A CA 1
ATOM 740 C C . ARG A 1 91 ? 14.306 6.091 -11.907 1.00 94.69 91 ARG A C 1
ATOM 742 O O . ARG A 1 91 ? 13.552 6.038 -12.867 1.00 94.69 91 ARG A O 1
ATOM 749 N N . SER A 1 92 ? 15.168 7.091 -11.724 1.00 94.88 92 SER A N 1
ATOM 750 C CA . SER A 1 92 ? 15.253 8.213 -12.663 1.00 94.88 92 SER A CA 1
ATOM 751 C C . SER A 1 92 ? 15.610 7.721 -14.070 1.00 94.88 92 SER A C 1
ATOM 753 O O . SER A 1 92 ? 14.972 8.112 -15.041 1.00 94.88 92 SER A O 1
ATOM 755 N N . TRP A 1 93 ? 16.596 6.825 -14.186 1.00 97.62 93 TRP A N 1
ATOM 756 C CA . TRP A 1 93 ? 16.967 6.234 -15.475 1.00 97.62 93 TRP A CA 1
ATOM 757 C C . TRP A 1 93 ? 15.888 5.320 -16.057 1.00 97.62 93 TRP A C 1
ATOM 759 O O . TRP A 1 93 ? 15.684 5.357 -17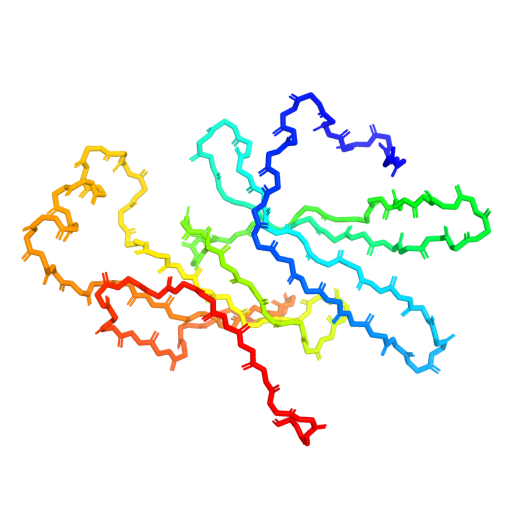.264 1.00 97.62 93 TRP A O 1
ATOM 769 N N . GLU A 1 94 ? 15.197 4.536 -15.229 1.00 97.38 94 GLU A N 1
ATOM 770 C CA . GLU A 1 94 ? 14.071 3.691 -15.643 1.00 97.38 94 GLU A CA 1
ATOM 771 C C . GLU A 1 94 ? 13.005 4.510 -16.376 1.00 97.38 94 GLU A C 1
ATOM 773 O O . GLU A 1 94 ? 12.608 4.137 -17.481 1.00 97.38 94 GLU A O 1
ATOM 778 N N . LEU A 1 95 ? 12.643 5.666 -15.809 1.00 94.62 95 LEU A N 1
ATOM 779 C CA . LEU A 1 95 ? 11.687 6.597 -16.401 1.00 94.62 95 LEU A CA 1
ATOM 780 C C . LEU A 1 95 ? 12.223 7.243 -17.688 1.00 94.62 95 LEU A C 1
ATOM 782 O O . LEU A 1 95 ? 11.555 7.222 -18.716 1.00 94.62 95 LEU A O 1
ATOM 786 N N . TYR A 1 96 ? 13.436 7.808 -17.671 1.00 96.44 96 TYR A N 1
ATOM 787 C CA . TYR A 1 96 ? 13.977 8.503 -18.851 1.00 96.44 96 TYR A CA 1
ATOM 788 C C . TYR A 1 96 ? 14.248 7.579 -20.042 1.00 96.44 96 TYR A C 1
ATOM 790 O O . TYR A 1 96 ? 14.217 8.032 -21.186 1.00 96.44 96 TYR A O 1
ATOM 798 N N . LEU A 1 97 ? 14.543 6.305 -19.782 1.00 97.50 97 LEU A N 1
ATOM 799 C CA . LEU A 1 97 ? 14.745 5.297 -20.821 1.00 97.50 97 LEU A CA 1
ATOM 800 C C . LEU A 1 97 ? 13.431 4.654 -21.287 1.00 97.50 97 LEU A C 1
ATOM 802 O O . LEU A 1 97 ? 13.468 3.904 -22.261 1.00 97.50 97 LEU A O 1
ATOM 806 N N . GLY A 1 98 ? 12.302 4.924 -20.618 1.00 96.44 98 GLY A N 1
ATOM 807 C CA . GLY A 1 98 ? 10.999 4.342 -20.947 1.00 96.44 98 GLY A CA 1
ATOM 808 C C . GLY A 1 98 ? 11.009 2.816 -20.875 1.00 96.44 98 GLY A C 1
ATOM 809 O O . GLY A 1 98 ? 10.520 2.150 -21.785 1.00 96.44 98 GLY A O 1
ATOM 810 N N . LEU A 1 99 ? 11.646 2.243 -19.842 1.00 97.56 99 LEU A N 1
ATOM 811 C CA . LEU A 1 99 ? 11.820 0.785 -19.747 1.00 97.56 99 LEU A CA 1
ATOM 812 C C . LEU A 1 99 ? 10.497 0.034 -19.567 1.00 97.56 99 LEU A C 1
ATOM 814 O O . LEU A 1 99 ? 10.426 -1.151 -19.890 1.00 97.56 99 LEU A O 1
ATOM 818 N N . ALA A 1 100 ? 9.475 0.719 -19.056 1.00 97.44 100 ALA A N 1
ATOM 819 C CA . ALA A 1 100 ? 8.158 0.175 -18.777 1.00 97.44 100 ALA A CA 1
ATOM 820 C C . ALA A 1 100 ? 8.168 -1.092 -17.903 1.00 97.44 100 ALA A C 1
ATOM 822 O O . ALA A 1 100 ? 7.543 -2.101 -18.222 1.00 97.44 100 ALA A O 1
ATOM 823 N N . TRP A 1 101 ? 8.908 -1.053 -16.791 1.00 98.31 101 TRP A N 1
ATOM 824 C CA . TRP A 1 101 ? 9.019 -2.172 -15.842 1.00 98.31 101 TRP A CA 1
ATOM 825 C C . TRP A 1 101 ? 8.131 -2.023 -14.605 1.00 98.31 101 TRP A C 1
ATOM 827 O O . TRP A 1 101 ? 8.199 -2.852 -13.695 1.00 98.31 101 TRP A O 1
ATOM 837 N N . SER A 1 10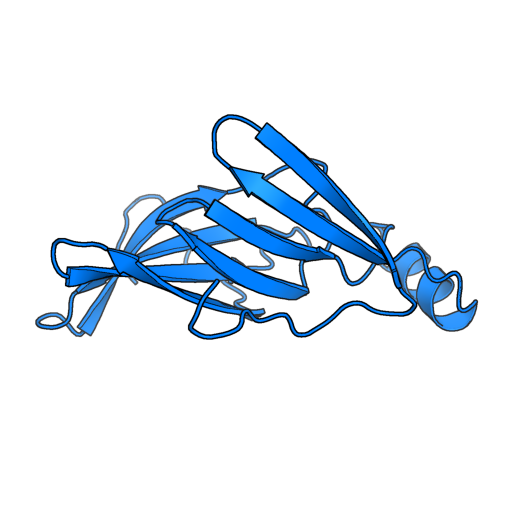2 ? 7.275 -1.003 -14.572 1.00 98.38 102 SER A N 1
ATOM 838 C CA . SER A 1 102 ? 6.254 -0.852 -13.542 1.00 98.38 102 SER A CA 1
ATOM 839 C C . SER A 1 102 ? 5.231 -1.997 -13.623 1.00 98.38 102 SER A C 1
ATOM 841 O O . SER A 1 102 ? 5.010 -2.598 -14.682 1.00 98.38 102 SER A O 1
ATOM 843 N N . TYR A 1 103 ? 4.639 -2.351 -12.480 1.00 98.81 103 TYR A N 1
ATOM 844 C CA . TYR A 1 103 ? 3.781 -3.529 -12.344 1.00 98.81 103 TYR A CA 1
ATOM 845 C C . TYR A 1 103 ? 2.718 -3.370 -11.254 1.00 98.81 103 TYR A C 1
ATOM 847 O O . TYR A 1 103 ? 2.853 -2.575 -10.323 1.00 98.81 103 TYR A O 1
ATOM 855 N N . VAL A 1 104 ? 1.667 -4.180 -11.359 1.00 98.81 104 VAL A N 1
ATOM 856 C CA . VAL A 1 104 ? 0.581 -4.306 -10.385 1.00 98.81 104 VAL A CA 1
ATOM 857 C C . VAL A 1 104 ? 0.745 -5.605 -9.608 1.00 98.81 104 VAL A C 1
ATOM 859 O O . VAL A 1 104 ? 1.002 -6.670 -10.174 1.00 98.81 104 VAL A O 1
ATOM 862 N N . VAL A 1 105 ? 0.555 -5.537 -8.298 1.00 98.75 105 VAL A N 1
ATOM 863 C CA . VAL A 1 105 ? 0.649 -6.676 -7.384 1.00 98.75 105 VAL A CA 1
ATOM 864 C C . VAL A 1 105 ? -0.644 -6.820 -6.594 1.00 98.75 105 VAL A C 1
ATOM 866 O O . VAL A 1 105 ? -1.210 -5.834 -6.139 1.00 98.75 105 VAL A O 1
ATOM 869 N N . HIS A 1 106 ? -1.102 -8.053 -6.415 1.00 98.75 106 HIS A N 1
ATOM 870 C CA . HIS A 1 106 ? -2.116 -8.399 -5.429 1.00 98.75 106 HIS A CA 1
ATOM 871 C C . HIS A 1 106 ? -1.425 -8.797 -4.124 1.00 98.75 106 HIS A C 1
ATOM 873 O O . HIS A 1 106 ? -0.509 -9.628 -4.130 1.00 98.75 106 HIS A O 1
ATOM 879 N N . TYR A 1 107 ? -1.865 -8.213 -3.015 1.00 98.81 107 TYR A N 1
ATOM 880 C CA . TYR A 1 107 ? -1.435 -8.554 -1.668 1.00 98.81 107 TYR A CA 1
ATOM 881 C C . TYR A 1 107 ? -2.588 -9.163 -0.874 1.00 98.81 107 TYR A C 1
ATOM 883 O O . TYR A 1 107 ? -3.681 -8.603 -0.805 1.00 98.81 107 TYR A O 1
ATOM 891 N N . SER A 1 108 ? -2.288 -10.266 -0.195 1.00 98.38 108 SER A N 1
ATOM 892 C CA . SER A 1 108 ? -3.065 -10.817 0.909 1.00 98.38 108 SER A CA 1
ATOM 893 C C . SER A 1 108 ? -2.110 -11.345 1.990 1.00 98.38 108 SER A C 1
ATOM 895 O O . SER A 1 108 ? -0.926 -11.566 1.707 1.00 98.38 108 SER A O 1
ATOM 897 N N . PRO A 1 109 ? -2.592 -11.623 3.214 1.00 97.19 109 PRO A N 1
ATOM 898 C CA . PRO A 1 109 ? -1.761 -12.225 4.255 1.00 97.19 109 PRO A CA 1
ATOM 899 C C . PRO A 1 109 ? -1.163 -13.591 3.872 1.00 97.19 109 PRO A C 1
ATOM 901 O O . PRO A 1 109 ? -0.102 -13.951 4.378 1.00 97.19 109 PRO A O 1
ATOM 904 N N . ASN A 1 110 ? -1.830 -14.342 2.985 1.00 96.69 110 ASN A N 1
ATOM 905 C CA . ASN A 1 110 ? -1.457 -15.715 2.624 1.00 96.69 110 ASN A CA 1
ATOM 906 C C . ASN A 1 110 ? -0.690 -15.810 1.297 1.00 96.69 110 ASN A C 1
ATOM 908 O O . ASN A 1 110 ? 0.119 -16.717 1.114 1.00 96.69 110 ASN A O 1
ATOM 912 N N . GLU A 1 111 ? -0.942 -14.891 0.366 1.00 97.12 111 GLU A N 1
ATOM 913 C CA . GLU A 1 111 ? -0.356 -14.890 -0.973 1.00 97.12 111 GLU A CA 1
ATOM 914 C C . GLU A 1 111 ? -0.107 -13.459 -1.460 1.00 97.12 111 GLU A C 1
ATOM 916 O O . GLU A 1 111 ? -0.972 -12.588 -1.353 1.00 97.12 111 GLU A O 1
ATOM 921 N N . VAL A 1 112 ? 1.068 -13.231 -2.052 1.00 98.44 112 VAL A N 1
ATOM 922 C CA . VAL A 1 112 ? 1.412 -11.967 -2.712 1.00 98.44 112 VAL A CA 1
ATOM 923 C C . VAL A 1 112 ? 1.976 -12.270 -4.093 1.00 98.44 112 VAL A C 1
ATOM 925 O O . VAL A 1 112 ? 2.957 -13.010 -4.211 1.00 98.44 112 VAL A O 1
ATOM 928 N N . ARG A 1 113 ? 1.375 -11.697 -5.140 1.00 98.50 113 ARG A N 1
ATOM 929 C CA . ARG A 1 113 ? 1.660 -12.071 -6.531 1.00 98.50 113 ARG A CA 1
ATOM 930 C C . ARG A 1 113 ? 1.548 -10.885 -7.490 1.00 98.50 113 ARG A C 1
ATOM 932 O O . ARG A 1 113 ? 0.648 -10.065 -7.359 1.00 98.50 113 ARG A O 1
ATOM 939 N N . VAL A 1 114 ? 2.442 -10.823 -8.479 1.00 98.69 114 VAL A N 1
ATOM 940 C CA . VAL A 1 114 ? 2.338 -9.883 -9.611 1.00 98.69 114 VAL A CA 1
ATOM 941 C C . VAL A 1 114 ? 1.166 -10.291 -10.507 1.00 98.69 114 VAL A C 1
ATOM 943 O O . VAL A 1 114 ? 1.089 -11.445 -10.935 1.00 98.69 114 VAL A O 1
ATOM 946 N N . MET A 1 115 ? 0.257 -9.351 -10.760 1.00 98.31 115 MET A N 1
ATOM 947 C CA . MET A 1 115 ? -0.988 -9.573 -11.508 1.00 98.31 115 MET A CA 1
ATOM 948 C C . MET A 1 115 ? -0.926 -9.022 -12.931 1.00 98.31 115 MET A C 1
ATOM 950 O O . MET A 1 115 ? -1.552 -9.582 -13.827 1.00 98.31 115 MET A O 1
ATOM 954 N N . ALA A 1 116 ? -0.167 -7.947 -13.130 1.00 98.56 116 ALA A N 1
ATOM 955 C CA . ALA A 1 116 ? 0.114 -7.359 -14.432 1.00 98.56 116 ALA A CA 1
ATOM 956 C C . ALA A 1 116 ? 1.473 -6.651 -14.380 1.00 98.56 116 ALA A C 1
ATOM 958 O O . ALA A 1 116 ? 1.857 -6.141 -13.328 1.00 98.56 116 ALA A O 1
ATOM 959 N N . ASP A 1 117 ? 2.181 -6.591 -15.499 1.00 98.31 117 ASP A N 1
ATOM 960 C CA . ASP A 1 117 ? 3.470 -5.915 -15.643 1.00 98.31 117 ASP A CA 1
ATOM 961 C C . ASP A 1 117 ? 3.574 -5.247 -17.022 1.00 98.31 117 ASP A C 1
ATOM 963 O O . ASP A 1 117 ? 2.653 -5.346 -17.837 1.00 98.31 117 ASP A O 1
ATOM 967 N N . GLY A 1 118 ? 4.668 -4.517 -17.256 1.00 97.94 118 GLY A N 1
ATOM 968 C CA . GLY A 1 118 ? 4.916 -3.856 -18.538 1.00 97.94 118 GLY A CA 1
ATOM 969 C C . GLY A 1 118 ? 4.355 -2.435 -18.630 1.00 97.94 118 GLY A C 1
ATOM 970 O O . GLY A 1 118 ? 4.080 -1.957 -19.731 1.00 97.94 118 GLY A O 1
ATOM 971 N N . PHE A 1 119 ? 4.125 -1.767 -17.496 1.00 98.38 119 PHE A N 1
ATOM 972 C CA . PHE A 1 119 ? 3.627 -0.391 -17.473 1.00 98.38 119 PHE A CA 1
ATOM 973 C C . PHE A 1 119 ? 4.782 0.606 -17.533 1.00 98.38 119 PHE A C 1
ATOM 975 O O . PHE A 1 119 ? 5.813 0.393 -16.902 1.00 98.38 119 PHE A O 1
ATOM 982 N N . ASP A 1 120 ? 4.585 1.726 -18.232 1.00 97.19 120 ASP A N 1
ATOM 983 C CA . ASP A 1 120 ? 5.555 2.834 -18.251 1.00 97.19 120 ASP A CA 1
ATOM 984 C C . ASP A 1 120 ? 5.643 3.530 -16.882 1.00 97.19 120 ASP A C 1
ATOM 986 O O . ASP A 1 120 ? 6.724 3.839 -16.393 1.00 97.19 120 ASP A O 1
ATOM 990 N N . PHE A 1 121 ? 4.489 3.710 -16.229 1.00 97.81 121 PHE A N 1
ATOM 991 C CA . PHE A 1 121 ? 4.374 4.300 -14.896 1.00 97.81 121 PHE A CA 1
ATOM 992 C C . PHE A 1 121 ? 2.986 3.998 -14.305 1.00 97.81 121 PHE A C 1
ATOM 994 O O . PHE A 1 121 ? 2.062 4.807 -14.415 1.00 97.81 121 PHE A O 1
ATOM 1001 N N . ALA A 1 122 ? 2.775 2.805 -13.738 1.00 98.44 122 ALA A N 1
ATOM 1002 C CA . ALA A 1 122 ? 1.499 2.482 -13.098 1.00 98.44 122 ALA A CA 1
ATOM 1003 C C . ALA A 1 122 ? 1.288 3.391 -11.878 1.00 98.44 122 ALA A C 1
ATOM 1005 O O . ALA A 1 122 ? 2.150 3.488 -11.008 1.00 98.44 122 ALA A O 1
ATOM 1006 N N . ASN A 1 123 ? 0.144 4.071 -11.835 1.00 98.62 123 ASN A N 1
ATOM 1007 C CA . ASN A 1 123 ? -0.123 5.159 -10.898 1.00 98.62 123 ASN A CA 1
ATOM 1008 C C . ASN A 1 123 ? -1.437 4.889 -10.147 1.00 98.62 123 ASN A C 1
ATOM 1010 O O . ASN A 1 123 ? -1.502 3.906 -9.415 1.00 98.62 123 ASN A O 1
ATOM 1014 N N . GLY A 1 124 ? -2.494 5.672 -10.372 1.00 98.62 124 GLY A N 1
ATOM 1015 C CA . GLY A 1 124 ? -3.819 5.386 -9.815 1.00 98.62 124 GLY A CA 1
ATOM 1016 C C . GLY A 1 124 ? -4.379 4.015 -10.224 1.00 98.62 124 GLY A C 1
ATOM 1017 O O . GLY A 1 124 ? -4.190 3.560 -11.357 1.00 98.62 124 GLY A O 1
ATOM 1018 N N . ILE A 1 125 ? -5.100 3.374 -9.304 1.00 98.75 125 ILE A N 1
ATOM 1019 C CA . ILE A 1 125 ? -5.769 2.081 -9.505 1.00 98.75 125 ILE A CA 1
ATOM 1020 C C . ILE A 1 125 ? -7.134 2.080 -8.811 1.00 98.75 125 ILE A C 1
ATOM 1022 O O . ILE A 1 125 ? -7.308 2.696 -7.766 1.00 98.75 125 ILE A O 1
ATOM 1026 N N . ASN A 1 126 ? -8.131 1.418 -9.400 1.00 98.69 126 ASN A N 1
ATOM 1027 C CA . ASN A 1 126 ? -9.459 1.294 -8.801 1.00 98.69 126 ASN A CA 1
ATOM 1028 C C . ASN A 1 126 ? -10.182 0.039 -9.316 1.00 98.69 126 ASN A C 1
ATOM 1030 O O . ASN A 1 126 ? -9.679 -0.644 -10.209 1.00 98.69 126 ASN A O 1
ATOM 1034 N N . ILE A 1 127 ? -11.357 -0.243 -8.760 1.00 98.31 127 ILE A N 1
ATOM 1035 C CA . ILE A 1 127 ? -12.217 -1.378 -9.097 1.00 98.31 127 ILE A CA 1
ATOM 1036 C C . ILE A 1 127 ? -13.631 -0.889 -9.435 1.00 98.31 127 ILE A C 1
ATOM 1038 O O . ILE A 1 127 ? -14.066 0.165 -8.963 1.00 98.31 127 ILE A O 1
ATOM 1042 N N . SER A 1 128 ? -14.347 -1.621 -10.288 1.00 98.19 128 SER A N 1
ATOM 1043 C CA . SER A 1 128 ? -15.760 -1.351 -10.548 1.00 98.19 128 SER A CA 1
ATOM 1044 C C . SER A 1 128 ? -16.624 -1.734 -9.336 1.00 98.19 128 SER A C 1
ATOM 1046 O O . SER A 1 128 ? -16.202 -2.533 -8.501 1.00 98.19 128 SER A O 1
ATOM 1048 N N . PRO A 1 129 ? -17.844 -1.178 -9.202 1.00 96.31 129 PRO A N 1
ATOM 1049 C CA . PRO A 1 129 ? -18.702 -1.460 -8.047 1.00 96.31 129 PRO A CA 1
ATOM 1050 C C . PRO A 1 129 ? -19.118 -2.930 -7.882 1.00 96.31 129 PRO A C 1
ATOM 1052 O O . PRO A 1 129 ? -19.561 -3.312 -6.803 1.00 96.31 129 PRO A O 1
ATOM 1055 N N . ASP A 1 130 ? -19.032 -3.730 -8.943 1.00 96.25 130 ASP A N 1
ATOM 1056 C CA . ASP A 1 130 ? -19.345 -5.160 -8.972 1.00 96.25 130 ASP A CA 1
ATOM 1057 C C . ASP A 1 130 ? -18.148 -6.077 -8.668 1.00 96.25 130 ASP A C 1
ATOM 1059 O O . ASP A 1 130 ? -18.345 -7.288 -8.543 1.00 96.25 130 ASP A O 1
ATOM 1063 N N . GLY A 1 131 ? -16.956 -5.503 -8.463 1.00 88.12 131 GLY A N 1
ATOM 1064 C CA . GLY A 1 131 ? -15.722 -6.247 -8.191 1.00 88.12 131 GLY A CA 1
ATOM 1065 C C . GLY A 1 131 ? -15.121 -6.923 -9.418 1.00 88.12 131 GLY A C 1
ATOM 1066 O O . GLY A 1 131 ? -14.235 -7.780 -9.199 1.00 88.12 131 GLY A O 1
#

Foldseek 3Di:
DDDPPDDPVQWDWAAWEWDQDPVRFIKIWTWGQGPLFTWIWIWTQDPVVRDTYTDDIGDDPVGGAWAYWYDPDSAKIKTKRQDDDSDPVVRVVLLVVLVQFIFIWIDDPVDIGTDGGRHSGDHDDYDDPVD

Secondary structure (DSSP, 8-state):
-B-TT--GGG--EEEEEEEE-TT-PEEEEEEE-GGG--EEEEEEEETTTTEEEEEEEE--TT-SSEEEEEEEETTEEEEEES-S--SHHHHHHHHHTT---EEEEEE-SS-EEEEEEEESS-------TT-

Organism: Gulo gulo (NCBI:txid48420)

InterPro domains:
  IPR002640 Arylesterase [PF01731] (67-130)
  IPR002640 Arylesterase [PR01785] (32-45)
  IPR002640 Arylesterase [PR01785] (73-85)
  IPR002640 Arylesterase [PR01785] (106-119)
  IPR011042 Six-bladed beta-propeller, TolB-like [G3DSA:2.120.10.30] (1-131)
  IPR051288 Serum paraoxonase/arylesterase [PTHR11799] (3-130)

Radius of gyration: 15.16 Å; chains: 1; bounding box: 39×27×41 Å

pLDDT: mean 96.44, std 4.56, range [67.38, 98.88]

Sequence (131 aa):
VIGSNFDQSSFNPHGISTFTDEDNTVYLLVVNHPDFKSTVELFKFQEEEKSLLHLKTIKHKLLPNLNDIVAVGPEHFYATNDHYFVNPYLRSWELYLGLAWSYVVHYSPNEVRVMADGFDFANGINISPDG